Protein AF-W1XU94-F1 (afdb_monomer_lite)

Radius of gyration: 19.52 Å; chains: 1; bounding box: 38×20×56 Å

Secondary structure (DSSP, 8-state):
-TTSS--HHHHHHHHHHHHTTT--TTHHHHHHHHHHHHHH--SHHHHHHHHTGGGSSPP--EEEEEHIIIIIITHHHHHHHHHTT-S-EEEEE----

InterPro domains:
  IPR029061 Thiamin diphosphate-binding fold [SSF52518] (8-97)
  IPR050722 Pyruvate:ferredoxin/flavodoxin oxidoreductase [PTHR32154] (10-97)
  IPR055168 Pyruvate-ferredoxin oxidoreductase, insertion domain [PF22338] (1-42)

Organism: NCBI:txid408170

Sequence (97 aa):
ALNEDIDDEVKAVLKDWLDNKEVGEGSRERADKVIKVLEEDNSEICKIILSDKEFLVKRSQWIFGGDGWAYDIGYGGLDHVLASNENINVLVFDTEV

Structure (mmCIF, N/CA/C/O backbone):
data_AF-W1XU94-F1
#
_entry.id   AF-W1XU94-F1
#
loop_
_atom_site.group_PDB
_atom_site.id
_atom_site.type_symbol
_atom_site.label_atom_id
_atom_site.label_alt_id
_atom_site.label_comp_id
_atom_site.label_asym_id
_atom_site.label_entity_id
_atom_site.label_seq_id
_atom_site.pdbx_PDB_ins_code
_atom_site.Cartn_x
_atom_site.Cartn_y
_atom_site.Cartn_z
_atom_site.occupancy
_atom_site.B_iso_or_equiv
_atom_site.auth_seq_id
_atom_site.auth_comp_id
_atom_site.auth_asym_id
_atom_site.auth_atom_id
_atom_site.pdbx_PDB_model_num
ATOM 1 N N . ALA A 1 1 ? -3.869 -3.813 21.963 1.00 73.44 1 ALA A N 1
ATOM 2 C CA . ALA A 1 1 ? -5.254 -3.539 21.525 1.00 73.44 1 ALA A CA 1
ATOM 3 C C . ALA A 1 1 ? -6.150 -4.767 21.674 1.00 73.44 1 ALA A C 1
ATOM 5 O O . ALA A 1 1 ? -6.946 -4.781 22.594 1.00 73.44 1 ALA A O 1
ATOM 6 N N . LEU A 1 2 ? -5.996 -5.831 20.869 1.00 82.69 2 LEU A N 1
ATOM 7 C CA . LEU A 1 2 ? -6.898 -7.002 20.948 1.00 82.69 2 LEU A CA 1
ATOM 8 C C . LEU A 1 2 ? -6.868 -7.757 22.294 1.00 82.69 2 LEU A C 1
ATOM 10 O O . LEU A 1 2 ? -7.847 -8.406 22.642 1.00 82.69 2 LEU A O 1
ATOM 14 N N . ASN A 1 3 ? -5.773 -7.641 23.049 1.00 83.38 3 ASN A N 1
ATOM 15 C CA . ASN A 1 3 ? -5.619 -8.231 24.385 1.00 83.38 3 ASN A CA 1
ATOM 16 C C . ASN A 1 3 ? -5.871 -7.229 25.530 1.00 83.38 3 ASN A C 1
ATOM 18 O O . ASN A 1 3 ? -5.676 -7.585 26.686 1.00 83.38 3 ASN A O 1
ATOM 22 N N . GLU A 1 4 ? -6.241 -5.986 25.213 1.00 80.44 4 GLU A N 1
ATOM 23 C CA . GLU A 1 4 ? -6.511 -4.940 26.207 1.00 80.44 4 GLU A CA 1
ATOM 24 C C . GLU A 1 4 ? -7.996 -4.915 26.586 1.00 80.44 4 GLU A C 1
ATOM 26 O O . GLU A 1 4 ? -8.855 -5.434 25.862 1.00 80.44 4 GLU A O 1
ATOM 31 N N . ASP A 1 5 ? -8.302 -4.268 27.707 1.00 79.88 5 ASP A N 1
ATOM 32 C CA . ASP A 1 5 ? -9.673 -4.018 28.153 1.00 79.88 5 ASP A CA 1
ATOM 33 C C . ASP A 1 5 ? -10.277 -2.815 27.407 1.00 79.88 5 ASP A C 1
ATOM 35 O O . ASP A 1 5 ? -10.383 -1.709 27.930 1.00 79.88 5 ASP A O 1
ATOM 39 N N . ILE A 1 6 ? -10.573 -3.031 26.125 1.00 81.50 6 ILE A N 1
ATOM 40 C CA . ILE A 1 6 ? -11.322 -2.113 25.254 1.00 81.50 6 ILE A CA 1
ATOM 41 C C . ILE A 1 6 ? -12.630 -2.772 24.812 1.00 81.50 6 ILE A C 1
ATOM 43 O O . ILE A 1 6 ? -12.767 -3.999 24.898 1.00 81.50 6 ILE A O 1
ATOM 47 N N . ASP A 1 7 ? -13.559 -1.958 24.319 1.00 86.94 7 ASP A N 1
ATOM 48 C CA . ASP A 1 7 ? -14.889 -2.399 23.904 1.00 86.94 7 ASP A CA 1
ATOM 49 C C . ASP A 1 7 ? -14.848 -3.543 22.865 1.00 86.94 7 ASP A C 1
ATOM 51 O O . ASP A 1 7 ? -13.976 -3.604 21.987 1.00 86.94 7 ASP A O 1
ATOM 55 N N . ASP A 1 8 ? -15.783 -4.489 22.983 1.00 88.31 8 ASP A N 1
ATOM 56 C CA . ASP A 1 8 ? -15.829 -5.684 22.135 1.00 88.31 8 ASP A CA 1
ATOM 57 C C . ASP A 1 8 ? -16.133 -5.350 20.664 1.00 88.31 8 ASP A C 1
ATOM 59 O O . ASP A 1 8 ? -15.649 -6.046 19.763 1.00 88.31 8 ASP A O 1
ATOM 63 N N . GLU A 1 9 ? -16.862 -4.262 20.395 1.00 88.56 9 GLU A N 1
ATOM 64 C CA . GLU A 1 9 ? -17.084 -3.743 19.044 1.00 88.56 9 GLU A CA 1
ATOM 65 C C . GLU A 1 9 ? -15.765 -3.255 18.430 1.00 88.56 9 GLU A C 1
ATOM 67 O O . GLU A 1 9 ? -15.425 -3.626 17.301 1.00 88.56 9 GLU A O 1
ATOM 72 N N . VAL A 1 10 ? -14.959 -2.516 19.203 1.00 89.81 10 VAL A N 1
ATOM 73 C CA . VAL A 1 10 ? -13.631 -2.044 18.773 1.00 89.81 10 VAL A CA 1
ATOM 74 C C . VAL A 1 10 ? -12.720 -3.233 18.458 1.00 89.81 10 VAL A C 1
ATOM 76 O O . VAL A 1 10 ? -12.054 -3.254 17.418 1.00 89.81 10 VAL A O 1
ATOM 79 N N . LYS A 1 11 ? -12.718 -4.274 19.304 1.00 92.69 11 LYS A N 1
ATOM 80 C CA . LYS A 1 11 ? -11.940 -5.503 19.060 1.00 92.69 11 LYS A CA 1
ATOM 81 C C . LYS A 1 11 ? -12.365 -6.211 17.778 1.00 92.69 11 LYS A C 1
ATOM 83 O O . LYS A 1 11 ? -11.499 -6.661 17.026 1.00 92.69 11 LYS A O 1
ATOM 88 N N . ALA A 1 12 ? -13.667 -6.316 17.521 1.00 94.00 12 ALA A N 1
ATOM 89 C CA . ALA A 1 12 ? -14.184 -6.977 16.328 1.00 94.00 12 ALA A CA 1
ATOM 90 C C . ALA A 1 12 ? -13.740 -6.258 15.043 1.00 94.00 12 ALA A C 1
ATOM 92 O O . ALA A 1 12 ? -13.249 -6.905 14.117 1.00 94.00 12 ALA A O 1
ATOM 93 N N . VAL A 1 13 ? -13.840 -4.926 15.011 1.00 95.50 13 VAL A N 1
ATOM 94 C CA . VAL A 1 13 ? -13.442 -4.115 13.848 1.00 95.50 13 VAL A CA 1
ATOM 95 C C . VAL A 1 13 ? -11.925 -4.134 13.637 1.00 95.50 13 VAL A C 1
ATOM 97 O O . VAL A 1 13 ? -11.462 -4.304 12.508 1.00 95.50 13 VAL A O 1
ATOM 100 N N . LEU A 1 14 ? -11.132 -4.034 14.709 1.00 95.06 14 LEU A N 1
ATOM 101 C CA . LEU A 1 14 ? -9.671 -4.149 14.625 1.00 95.06 14 LEU A CA 1
ATOM 102 C C . LEU A 1 14 ? -9.223 -5.530 14.138 1.00 95.06 14 LEU A C 1
ATOM 104 O O . LEU A 1 14 ? -8.235 -5.631 13.411 1.00 95.06 14 LEU A O 1
ATOM 108 N N . LYS A 1 15 ? -9.938 -6.592 14.523 1.00 95.81 15 LYS A N 1
ATOM 109 C CA . LYS A 1 15 ? -9.654 -7.951 14.062 1.00 95.81 15 LYS A CA 1
ATOM 110 C C . LYS A 1 15 ? -9.962 -8.121 12.575 1.00 95.81 15 LYS A C 1
ATOM 112 O O . LYS A 1 15 ? -9.105 -8.618 11.854 1.00 95.81 15 LYS A O 1
ATOM 117 N N . ASP A 1 16 ? -11.122 -7.654 12.110 1.00 96.44 16 ASP A N 1
ATOM 118 C CA . ASP A 1 16 ? -11.466 -7.668 10.679 1.00 96.44 16 ASP A CA 1
ATOM 119 C C . ASP A 1 16 ? -10.427 -6.915 9.837 1.00 96.44 16 ASP A C 1
ATOM 121 O O . ASP A 1 16 ? -9.988 -7.399 8.790 1.00 96.44 16 ASP A O 1
ATOM 125 N N . TRP A 1 17 ? -9.980 -5.752 10.323 1.00 97.62 17 TRP A N 1
ATOM 126 C CA . TRP A 1 17 ? -8.903 -5.009 9.683 1.00 97.62 17 TRP A CA 1
ATOM 127 C C . TRP A 1 17 ? -7.596 -5.806 9.658 1.00 97.62 17 TRP A C 1
ATOM 129 O O . TRP A 1 17 ? -6.977 -5.903 8.603 1.00 97.62 17 TRP A O 1
ATOM 139 N N . LEU A 1 18 ? -7.186 -6.402 10.783 1.00 96.56 18 LEU A N 1
ATOM 140 C CA . LEU A 1 18 ? -5.933 -7.152 10.891 1.00 96.56 18 LEU A CA 1
ATOM 141 C C . LEU A 1 18 ? -5.904 -8.370 9.958 1.00 96.56 18 LEU A C 1
ATOM 143 O O . LEU A 1 18 ? -4.898 -8.589 9.281 1.00 96.56 18 LEU A O 1
ATOM 147 N N . ASP A 1 19 ? -7.008 -9.115 9.894 1.00 97.19 19 ASP A N 1
ATOM 148 C CA . ASP A 1 19 ? -7.153 -10.310 9.058 1.00 97.19 19 ASP A CA 1
ATOM 149 C C . ASP A 1 19 ? -7.132 -9.960 7.555 1.00 97.19 19 ASP A C 1
ATOM 151 O O . ASP A 1 19 ? -6.703 -10.765 6.730 1.00 97.19 19 ASP A O 1
ATOM 155 N N . ASN A 1 20 ? -7.527 -8.731 7.193 1.00 97.31 20 ASN A N 1
ATOM 156 C CA . ASN A 1 20 ? -7.657 -8.272 5.806 1.00 97.31 20 ASN A CA 1
ATOM 157 C C . ASN A 1 20 ? -6.753 -7.079 5.445 1.00 97.31 20 ASN A C 1
ATOM 159 O O . ASN A 1 20 ? -6.982 -6.415 4.426 1.00 97.31 20 ASN A O 1
ATOM 163 N N . LYS A 1 21 ? -5.723 -6.776 6.245 1.00 95.88 21 LYS A N 1
ATOM 164 C CA . LYS A 1 21 ? -4.857 -5.601 6.023 1.00 95.88 21 LYS A CA 1
ATOM 165 C C . LYS A 1 21 ? -4.104 -5.662 4.690 1.00 95.88 21 LYS A C 1
ATOM 167 O O . LYS A 1 21 ? -3.803 -4.633 4.094 1.00 95.88 21 LYS A O 1
ATOM 172 N N . GLU A 1 22 ? -3.856 -6.875 4.191 1.00 95.44 22 GLU A N 1
ATOM 173 C CA . GLU A 1 22 ? -3.184 -7.111 2.912 1.00 95.44 22 GLU A CA 1
ATOM 174 C C . GLU A 1 22 ? -4.135 -7.184 1.710 1.00 95.44 22 GLU A C 1
ATOM 176 O O . GLU A 1 22 ? -3.682 -7.283 0.568 1.00 95.44 22 GLU A O 1
ATOM 181 N N . VAL A 1 23 ? -5.446 -7.090 1.918 1.00 96.31 23 VAL A N 1
ATOM 182 C CA . VAL A 1 23 ? -6.418 -7.079 0.822 1.00 96.31 23 VAL A CA 1
ATOM 183 C C . VAL A 1 23 ? -6.622 -5.636 0.369 1.00 96.31 23 VAL A C 1
ATOM 185 O O . VAL A 1 23 ? -7.052 -4.797 1.151 1.00 96.31 23 VAL A O 1
ATOM 188 N N . GLY A 1 24 ? -6.303 -5.318 -0.888 1.00 94.56 24 GLY A N 1
ATOM 189 C CA . GLY A 1 24 ? -6.469 -3.950 -1.404 1.00 94.56 24 GLY A CA 1
ATOM 190 C C . GLY A 1 24 ? -7.938 -3.544 -1.526 1.00 94.56 24 GLY A C 1
ATOM 191 O O . GLY A 1 24 ? -8.324 -2.441 -1.139 1.00 94.56 24 GLY A O 1
ATOM 192 N N . GLU A 1 25 ? -8.771 -4.462 -2.009 1.00 96.19 25 GLU A N 1
ATOM 193 C CA . GLU A 1 25 ? -10.210 -4.256 -2.142 1.00 96.19 25 GLU A CA 1
ATOM 194 C C . GLU A 1 25 ? -10.869 -4.052 -0.769 1.00 96.19 25 GLU A C 1
ATOM 196 O O . GLU A 1 25 ? -10.586 -4.764 0.202 1.00 96.19 25 GLU A O 1
ATOM 201 N N . GLY A 1 26 ? -11.725 -3.037 -0.659 1.00 95.94 26 GLY A N 1
ATOM 202 C CA . GLY A 1 26 ? -12.424 -2.719 0.586 1.00 95.94 26 GLY A CA 1
ATOM 203 C C . GLY A 1 26 ? -11.541 -2.134 1.700 1.00 95.94 26 GLY A C 1
ATOM 204 O O . GLY A 1 26 ? -12.005 -1.983 2.830 1.00 95.94 26 GLY A O 1
ATOM 205 N N . SER A 1 27 ? -10.247 -1.877 1.449 1.00 96.94 27 SER A N 1
ATOM 206 C CA . SER A 1 27 ? -9.314 -1.461 2.506 1.00 96.94 27 SER A CA 1
ATOM 207 C C . SER A 1 27 ? -9.644 -0.085 3.077 1.00 96.94 27 SER A C 1
ATOM 209 O O . SER A 1 27 ? -9.498 0.122 4.282 1.00 96.94 27 SER A O 1
ATOM 211 N N . ARG A 1 28 ? -10.136 0.835 2.239 1.00 97.12 28 ARG A N 1
ATOM 212 C CA . ARG A 1 28 ? -10.569 2.161 2.689 1.00 97.12 28 ARG A CA 1
ATOM 213 C C . ARG A 1 28 ? -11.792 2.056 3.593 1.00 97.12 28 ARG A C 1
ATOM 215 O O . ARG A 1 28 ? -11.782 2.598 4.686 1.00 97.12 28 ARG A O 1
ATOM 222 N N . GLU A 1 29 ? -12.778 1.262 3.202 1.00 97.50 29 GLU A N 1
ATOM 223 C CA . GLU A 1 29 ? -13.995 1.028 3.972 1.00 97.50 29 GLU A CA 1
ATOM 224 C C . GLU A 1 29 ? -13.697 0.355 5.321 1.00 97.50 29 GLU A C 1
ATOM 226 O O . GLU A 1 29 ? -14.312 0.696 6.331 1.00 97.50 29 GLU A O 1
ATOM 231 N N . ARG A 1 30 ? -12.745 -0.589 5.367 1.00 97.38 30 ARG A N 1
ATOM 232 C CA . ARG A 1 30 ? -12.277 -1.184 6.632 1.00 97.38 30 ARG A CA 1
ATOM 233 C C . ARG A 1 30 ? -11.561 -0.158 7.509 1.00 97.38 30 ARG A C 1
ATOM 235 O O . ARG A 1 30 ? -11.836 -0.100 8.704 1.00 97.38 30 ARG A O 1
ATOM 242 N N . ALA A 1 31 ? -10.682 0.659 6.932 1.00 97.44 31 ALA A N 1
ATOM 243 C CA . ALA A 1 31 ? -9.990 1.719 7.660 1.00 97.44 31 ALA A CA 1
ATOM 244 C C . ALA A 1 31 ? -10.968 2.751 8.242 1.00 97.44 31 ALA A C 1
ATOM 246 O O . ALA A 1 31 ? -10.850 3.098 9.413 1.00 97.44 31 ALA A O 1
ATOM 247 N N . ASP A 1 32 ? -11.969 3.179 7.472 1.00 97.44 32 ASP A N 1
ATOM 248 C CA . ASP A 1 32 ? -12.977 4.144 7.920 1.00 97.44 32 ASP A CA 1
ATOM 249 C C . ASP A 1 32 ? -13.795 3.598 9.101 1.00 97.44 32 ASP A C 1
ATOM 251 O O . ASP A 1 32 ? -14.065 4.324 10.059 1.00 97.44 32 ASP A O 1
ATOM 255 N N . LYS A 1 33 ? -14.136 2.299 9.085 1.00 96.56 33 LYS A N 1
ATOM 256 C CA . LYS A 1 33 ? -14.778 1.631 10.231 1.00 96.56 33 LYS A CA 1
ATOM 257 C C . LYS A 1 33 ? -13.888 1.649 11.469 1.00 96.56 33 LYS A C 1
ATOM 259 O O . LYS A 1 33 ? -14.386 1.973 12.542 1.00 96.56 33 LYS A O 1
ATOM 264 N N . VAL A 1 34 ? -12.599 1.321 11.321 1.00 96.50 34 VAL A N 1
ATOM 265 C CA . VAL A 1 34 ? -11.623 1.361 12.423 1.00 96.50 34 VAL A CA 1
ATOM 266 C C . VAL A 1 34 ? -11.533 2.772 12.997 1.00 96.50 34 VAL A C 1
ATOM 268 O O . VAL A 1 34 ? -11.669 2.945 14.200 1.00 96.50 34 VAL A O 1
ATOM 271 N N . ILE A 1 35 ? -11.354 3.789 12.153 1.00 96.44 35 ILE A N 1
ATOM 272 C CA . ILE A 1 35 ? -11.239 5.184 12.601 1.00 96.44 35 ILE A CA 1
ATOM 273 C C . ILE A 1 35 ? -12.482 5.590 13.390 1.00 96.44 35 ILE A C 1
ATOM 275 O O . ILE A 1 35 ? -12.351 6.114 14.491 1.00 96.44 35 ILE A O 1
ATOM 279 N N . LYS A 1 36 ? -13.674 5.277 12.871 1.00 96.00 36 LYS A N 1
ATOM 280 C CA . LYS A 1 36 ? -14.935 5.629 13.524 1.00 96.00 36 LYS A CA 1
ATOM 281 C C . LYS A 1 36 ? -15.048 5.041 14.935 1.00 96.00 36 LYS A C 1
ATOM 283 O O . LYS A 1 36 ? -15.358 5.779 15.861 1.00 96.00 36 LYS A O 1
ATOM 288 N N . VAL A 1 37 ? -14.784 3.742 15.110 1.00 94.38 37 VAL A N 1
ATOM 289 C CA . VAL A 1 37 ? -14.902 3.111 16.440 1.00 94.38 37 VAL A CA 1
ATOM 290 C C . VAL A 1 37 ? -13.823 3.593 17.409 1.00 94.38 37 VAL A C 1
ATOM 292 O O . VAL A 1 37 ? -14.074 3.707 18.603 1.00 94.38 37 VAL A O 1
ATOM 295 N N . LEU A 1 38 ? -12.628 3.924 16.910 1.00 93.25 38 LEU A N 1
ATOM 296 C CA . LEU A 1 38 ? -11.553 4.449 17.750 1.00 93.25 38 LEU A CA 1
ATOM 297 C C . LEU A 1 38 ? -11.797 5.902 18.180 1.00 93.25 38 LEU A C 1
ATOM 299 O O . LEU A 1 38 ? -11.336 6.287 19.247 1.00 93.25 38 LEU A O 1
ATOM 303 N N . GLU A 1 39 ? -12.496 6.714 17.381 1.00 93.38 39 GLU A N 1
ATOM 304 C CA . GLU A 1 39 ? -12.853 8.097 17.744 1.00 93.38 39 GLU A CA 1
ATOM 305 C C . GLU A 1 39 ? -13.890 8.162 18.880 1.00 93.38 39 GLU A C 1
ATOM 307 O O . GLU A 1 39 ? -13.958 9.161 19.598 1.00 93.38 39 GLU A O 1
ATOM 312 N N . GLU A 1 40 ? -14.671 7.097 19.068 1.00 90.94 40 GLU A N 1
ATOM 313 C CA . GLU A 1 40 ? -15.655 6.970 20.149 1.00 90.94 40 GLU A CA 1
ATOM 314 C C . GLU A 1 40 ? -15.013 6.509 21.482 1.00 90.94 40 GLU A C 1
ATOM 316 O O . GLU A 1 40 ? -15.590 6.720 22.552 1.00 90.94 40 GLU A O 1
ATOM 321 N N . ASP A 1 41 ? -13.787 5.966 21.447 1.00 85.31 41 ASP A N 1
ATOM 322 C CA . ASP A 1 41 ? -13.046 5.449 22.605 1.00 85.31 41 ASP A CA 1
ATOM 323 C C . ASP A 1 41 ? -11.851 6.356 22.978 1.00 85.31 41 ASP A C 1
ATOM 325 O O . ASP A 1 41 ? -10.916 6.579 22.211 1.00 85.31 41 ASP A O 1
ATOM 329 N N . ASN A 1 42 ? -11.850 6.870 24.213 1.00 83.94 42 ASN A N 1
ATOM 330 C CA . ASN A 1 42 ? -10.824 7.795 24.711 1.00 83.94 42 ASN A CA 1
ATOM 331 C C . ASN A 1 42 ? -9.606 7.123 25.369 1.00 83.94 42 ASN A C 1
ATOM 333 O O . ASN A 1 42 ? -8.762 7.824 25.948 1.00 83.94 42 ASN A O 1
ATOM 337 N N . SER A 1 43 ? -9.506 5.795 25.322 1.00 88.56 43 SER A N 1
ATOM 338 C CA . SER A 1 43 ? -8.360 5.059 25.848 1.00 88.56 43 SER A CA 1
ATOM 339 C C . SER A 1 43 ? -7.063 5.441 25.132 1.00 88.56 43 SER A C 1
ATOM 341 O O . SER A 1 43 ? -7.032 5.838 23.964 1.00 88.56 43 SER A O 1
ATOM 343 N N . GLU A 1 44 ? -5.950 5.333 25.856 1.00 90.81 44 GLU A N 1
ATOM 344 C CA . GLU A 1 44 ? -4.642 5.745 25.338 1.00 90.81 44 GLU A CA 1
ATOM 345 C C . GLU A 1 44 ? -4.227 4.922 24.109 1.00 90.81 44 GLU A C 1
ATOM 347 O O . GLU A 1 44 ? -3.660 5.452 23.157 1.00 90.81 44 GLU A O 1
ATOM 352 N N . ILE A 1 45 ? -4.584 3.634 24.084 1.00 90.38 45 ILE A N 1
ATOM 353 C CA . ILE A 1 45 ? -4.301 2.749 22.951 1.00 90.38 45 ILE A CA 1
ATOM 354 C C . ILE A 1 45 ? -5.043 3.190 21.680 1.00 90.38 45 ILE A C 1
ATOM 356 O O . ILE A 1 45 ? -4.455 3.169 20.599 1.00 90.38 45 ILE A O 1
ATOM 360 N N . CYS A 1 46 ? -6.297 3.639 21.796 1.00 91.25 46 CYS A N 1
ATOM 361 C CA . CYS A 1 46 ? -7.085 4.105 20.656 1.00 91.25 46 CYS A CA 1
ATOM 362 C C . CYS A 1 46 ? -6.493 5.386 20.062 1.00 91.25 46 CYS A C 1
ATOM 364 O O . CYS A 1 46 ? -6.365 5.494 18.842 1.00 91.25 46 CYS A O 1
ATOM 366 N N . LYS A 1 47 ? -6.007 6.303 20.907 1.00 92.62 47 LYS A N 1
ATOM 367 C CA . LYS A 1 47 ? -5.307 7.520 20.462 1.00 92.62 47 LYS A CA 1
ATOM 368 C C . LYS A 1 47 ? -4.011 7.221 19.714 1.00 92.62 47 LYS A C 1
ATOM 370 O O . LYS A 1 47 ? -3.751 7.855 18.696 1.00 92.62 47 LYS A O 1
ATOM 375 N N . ILE A 1 48 ? -3.227 6.249 20.188 1.00 94.00 48 ILE A N 1
ATOM 376 C CA . ILE A 1 48 ? -1.992 5.817 19.515 1.00 94.00 48 ILE A CA 1
ATOM 377 C C . ILE 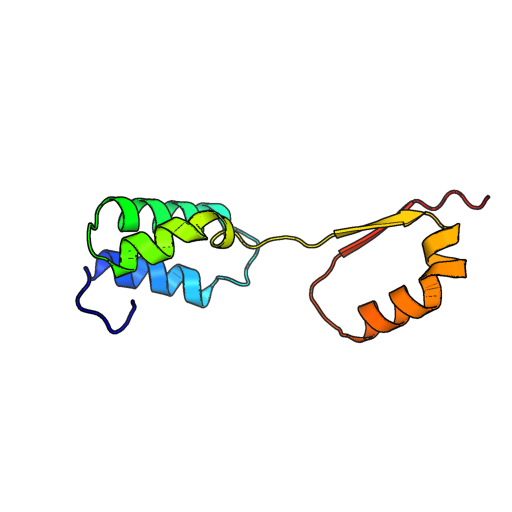A 1 48 ? -2.309 5.244 18.128 1.00 94.00 48 ILE A C 1
ATOM 379 O O . ILE A 1 48 ? -1.657 5.584 17.147 1.00 94.00 48 ILE A O 1
ATOM 383 N N . ILE A 1 49 ? -3.340 4.405 18.008 1.00 93.69 49 ILE A N 1
ATOM 384 C CA . ILE A 1 49 ? -3.719 3.850 16.700 1.00 93.69 49 ILE A CA 1
ATOM 385 C C . ILE A 1 49 ? -4.247 4.960 15.776 1.00 93.69 49 ILE A C 1
ATOM 387 O O . ILE A 1 49 ? -3.915 4.992 14.591 1.00 93.69 49 ILE A O 1
ATOM 391 N N . LEU A 1 50 ? -5.023 5.909 16.310 1.00 95.00 50 LEU A N 1
ATOM 392 C CA . LEU A 1 50 ? -5.536 7.051 15.551 1.00 95.00 50 LEU A CA 1
ATOM 393 C C . LEU A 1 50 ? -4.439 7.998 15.051 1.00 95.00 50 LEU A C 1
ATOM 395 O O . LEU A 1 50 ? -4.619 8.586 13.981 1.00 95.00 50 LEU A O 1
ATOM 399 N N . SER A 1 51 ? -3.312 8.146 15.762 1.00 96.50 51 SER A N 1
ATOM 400 C CA . SER A 1 51 ? -2.193 8.961 15.262 1.00 96.50 51 SER A CA 1
ATOM 401 C C . SER A 1 51 ? -1.573 8.394 13.984 1.00 96.50 51 SER A C 1
ATOM 403 O O . SER A 1 51 ? -1.075 9.163 13.168 1.00 96.50 51 SER A O 1
ATOM 405 N N . ASP A 1 52 ? -1.707 7.083 13.762 1.00 96.44 52 ASP A N 1
ATOM 406 C CA . ASP A 1 52 ? -1.199 6.372 12.585 1.00 96.44 52 ASP A CA 1
ATOM 407 C C . ASP A 1 52 ? -2.308 5.997 11.584 1.00 96.44 52 ASP A C 1
ATOM 409 O O . ASP A 1 52 ? -2.125 5.134 10.721 1.00 96.44 52 ASP A O 1
ATOM 413 N N . LYS A 1 53 ? -3.475 6.657 11.643 1.00 95.69 53 LYS A N 1
ATOM 414 C CA . LYS A 1 53 ? -4.645 6.314 10.810 1.00 95.69 53 LYS A CA 1
ATOM 415 C C . LYS A 1 53 ? -4.379 6.299 9.300 1.00 95.69 53 LYS A C 1
ATOM 417 O O . LYS A 1 53 ? -5.037 5.571 8.560 1.00 95.69 53 LYS A O 1
ATOM 422 N N . GLU A 1 54 ? -3.386 7.054 8.829 1.00 94.44 54 GLU A N 1
ATOM 423 C CA . GLU A 1 54 ? -2.966 7.088 7.420 1.00 94.44 54 GLU A CA 1
ATOM 424 C C . GLU A 1 54 ? -2.340 5.773 6.918 1.00 94.44 54 GLU A C 1
ATOM 426 O O . GLU A 1 54 ? -2.103 5.614 5.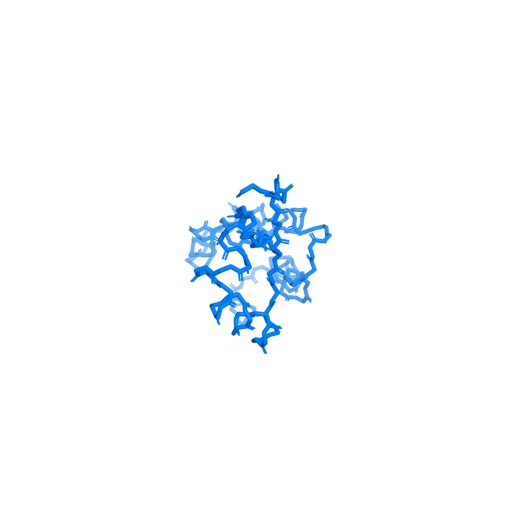714 1.00 94.44 54 GLU A O 1
ATOM 431 N N . PHE A 1 55 ? -2.035 4.841 7.820 1.00 95.75 55 PHE A N 1
ATOM 432 C CA . PHE A 1 55 ? -1.506 3.514 7.505 1.00 95.75 55 PHE A CA 1
ATOM 433 C C . PHE A 1 55 ? -2.575 2.416 7.535 1.00 95.75 55 PHE A C 1
ATOM 435 O O . PHE A 1 55 ? -2.286 1.280 7.167 1.00 95.75 55 PHE A O 1
ATOM 442 N N . LEU A 1 56 ? -3.815 2.738 7.924 1.00 96.81 56 LEU A N 1
ATOM 443 C CA . LEU A 1 56 ? -4.909 1.763 7.960 1.00 96.81 56 LEU A CA 1
ATOM 444 C C . LEU A 1 56 ? -5.376 1.362 6.556 1.00 96.81 56 LEU A C 1
ATOM 446 O O . LEU A 1 56 ? -5.848 0.246 6.349 1.00 96.81 56 LEU A O 1
ATOM 450 N N . VAL A 1 57 ? -5.232 2.250 5.573 1.00 97.44 57 VAL A N 1
ATOM 451 C CA . VAL A 1 57 ? -5.516 1.921 4.174 1.00 97.44 57 VAL A CA 1
ATOM 452 C C . VAL A 1 57 ? -4.282 1.273 3.550 1.00 97.44 57 VAL A C 1
ATOM 454 O O . VAL A 1 57 ? -3.187 1.839 3.593 1.00 97.44 57 VAL A O 1
ATOM 457 N N . LYS A 1 58 ? -4.459 0.115 2.907 1.00 96.88 58 LYS A N 1
ATOM 458 C CA . LYS A 1 58 ? -3.405 -0.563 2.154 1.00 96.88 58 LYS A CA 1
ATOM 459 C C . LYS A 1 58 ? -2.881 0.360 1.056 1.00 96.88 58 LYS A C 1
ATOM 461 O O . LYS A 1 58 ? -3.623 0.796 0.175 1.00 96.88 58 LYS A O 1
ATOM 466 N N . ARG A 1 59 ? -1.578 0.640 1.098 1.00 95.31 59 ARG A N 1
ATOM 467 C CA . ARG A 1 59 ? -0.895 1.478 0.107 1.00 95.31 59 ARG A CA 1
ATOM 468 C C . ARG A 1 59 ? -0.497 0.650 -1.114 1.00 95.31 59 ARG A C 1
ATOM 470 O O . ARG A 1 59 ? -0.061 -0.489 -0.978 1.00 95.31 59 ARG A O 1
ATOM 477 N N . SER A 1 60 ? -0.607 1.250 -2.298 1.00 96.00 60 SER A N 1
ATOM 478 C CA . SER A 1 60 ? -0.079 0.695 -3.548 1.00 96.00 60 SER A CA 1
ATOM 479 C C . SER A 1 60 ? 1.242 1.384 -3.872 1.00 96.00 60 SER A C 1
ATOM 481 O O . SER A 1 60 ? 1.250 2.585 -4.136 1.00 96.00 60 SER A O 1
ATOM 483 N N . GLN A 1 61 ? 2.347 0.642 -3.849 1.00 96.94 61 GLN A N 1
ATOM 484 C CA . GLN A 1 61 ? 3.672 1.177 -4.170 1.00 96.94 61 GLN A CA 1
ATOM 485 C C . GLN A 1 61 ? 3.887 1.159 -5.685 1.00 96.94 61 GLN A C 1
ATOM 487 O O . GLN A 1 61 ? 3.640 0.135 -6.326 1.00 96.94 61 GLN A O 1
ATOM 492 N N . TRP A 1 62 ? 4.327 2.287 -6.244 1.00 98.25 62 TRP A N 1
ATOM 493 C CA . TRP A 1 62 ? 4.554 2.461 -7.679 1.00 98.25 62 TRP A CA 1
ATOM 494 C C . TRP A 1 62 ? 5.943 3.025 -7.953 1.00 98.25 62 TRP A C 1
ATOM 496 O O . TRP A 1 62 ? 6.366 3.987 -7.314 1.00 98.25 62 TRP A O 1
ATOM 506 N N . ILE A 1 63 ? 6.615 2.445 -8.943 1.00 98.19 63 ILE A N 1
ATOM 507 C CA . ILE A 1 63 ? 7.863 2.942 -9.514 1.00 98.19 63 ILE A CA 1
ATOM 508 C C . ILE A 1 63 ? 7.572 3.368 -10.952 1.00 98.19 63 ILE A C 1
ATOM 510 O O . ILE A 1 63 ? 7.099 2.569 -11.761 1.00 98.19 63 ILE A O 1
ATOM 514 N N . PHE A 1 64 ? 7.847 4.634 -11.252 1.00 98.19 64 PHE A N 1
ATOM 515 C CA . PHE A 1 64 ? 7.652 5.234 -12.567 1.00 98.19 64 PHE A CA 1
ATOM 516 C C . PHE A 1 64 ? 9.003 5.600 -13.175 1.00 98.19 64 PHE A C 1
ATOM 518 O O . PHE A 1 64 ? 9.806 6.267 -12.522 1.00 98.19 64 PHE A O 1
ATOM 525 N N . GLY A 1 65 ? 9.235 5.212 -14.428 1.00 97.50 65 GLY A N 1
ATOM 526 C CA . GLY A 1 65 ? 10.460 5.563 -15.146 1.00 97.50 65 GLY A CA 1
ATOM 527 C C . GLY A 1 65 ? 10.334 5.381 -16.656 1.00 97.50 65 GLY A C 1
ATOM 528 O O . GLY A 1 65 ? 9.380 4.770 -17.124 1.00 97.50 65 GLY A O 1
ATOM 529 N N . GLY A 1 66 ? 11.263 5.961 -17.414 1.00 97.62 66 GLY A N 1
ATOM 530 C CA . GLY A 1 66 ? 11.330 5.805 -18.873 1.00 97.62 66 GLY A CA 1
ATOM 531 C C . GLY A 1 66 ? 12.154 4.591 -19.305 1.00 97.62 66 GLY A C 1
ATOM 532 O O . GLY A 1 66 ? 12.775 3.929 -18.467 1.00 97.62 66 GLY A O 1
ATOM 533 N N . ASP A 1 67 ? 12.212 4.341 -20.609 1.00 96.44 67 ASP A N 1
ATOM 534 C CA . ASP A 1 67 ? 12.973 3.249 -21.221 1.00 96.44 67 ASP A CA 1
ATOM 535 C C . ASP A 1 67 ? 14.477 3.316 -20.914 1.00 96.44 67 ASP A C 1
ATOM 537 O O . ASP A 1 67 ? 15.026 2.349 -20.388 1.00 96.44 67 ASP A O 1
ATOM 541 N N . GLY A 1 68 ? 15.135 4.471 -21.063 1.00 96.62 68 GLY A N 1
ATOM 542 C CA . GLY A 1 68 ? 16.558 4.601 -20.700 1.00 96.62 68 GLY A CA 1
ATOM 543 C C . GLY A 1 68 ? 16.875 4.309 -19.218 1.00 96.62 68 GLY A C 1
ATOM 544 O O . GLY A 1 68 ? 17.978 3.881 -18.879 1.00 96.62 68 GLY A O 1
ATOM 545 N N . TRP A 1 69 ? 15.917 4.490 -18.298 1.00 97.81 69 TRP A N 1
ATOM 546 C CA . TRP A 1 69 ? 16.084 4.039 -16.907 1.00 97.81 69 TRP A CA 1
ATOM 547 C C . TRP A 1 69 ? 15.888 2.528 -16.789 1.00 97.81 69 TRP A C 1
ATOM 549 O O . TRP A 1 69 ? 16.706 1.861 -16.161 1.00 97.81 69 TRP A O 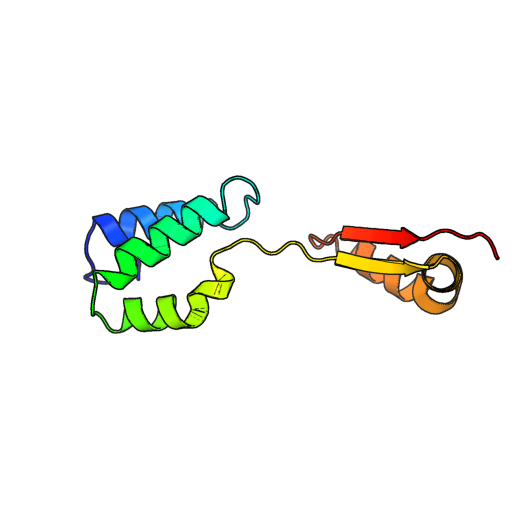1
ATOM 559 N N . ALA A 1 70 ? 14.818 1.990 -17.370 1.00 97.62 70 ALA A N 1
ATOM 560 C CA . ALA A 1 70 ? 14.448 0.593 -17.191 1.00 97.62 70 ALA A CA 1
ATOM 561 C C . ALA A 1 70 ? 15.418 -0.379 -17.878 1.00 97.62 70 ALA A C 1
ATOM 563 O O . ALA A 1 70 ? 15.704 -1.430 -17.307 1.00 97.62 70 ALA A O 1
ATOM 564 N N . TYR A 1 71 ? 15.926 -0.034 -19.065 1.00 96.38 71 TYR A N 1
ATOM 565 C CA . TYR A 1 71 ? 16.740 -0.931 -19.892 1.00 96.38 71 TYR A CA 1
ATOM 566 C C . TYR A 1 71 ? 18.250 -0.684 -19.778 1.00 96.38 71 TYR A C 1
ATOM 568 O O . TYR A 1 71 ? 19.015 -1.630 -19.956 1.00 96.38 71 TYR A O 1
ATOM 576 N N . ASP A 1 72 ? 18.677 0.530 -19.406 1.00 95.44 72 ASP A N 1
ATOM 577 C CA . ASP A 1 72 ? 20.101 0.860 -19.273 1.00 95.44 72 ASP A CA 1
ATOM 578 C C . ASP A 1 72 ? 20.503 1.079 -17.807 1.00 95.44 72 ASP A C 1
ATOM 580 O O . ASP A 1 72 ? 20.812 0.138 -17.072 1.00 95.44 72 ASP A O 1
ATOM 584 N N . ILE A 1 73 ? 20.522 2.335 -17.348 1.00 95.88 73 ILE A N 1
ATOM 585 C CA . ILE A 1 73 ? 21.219 2.713 -16.109 1.00 95.88 73 ILE A CA 1
ATOM 586 C C . ILE A 1 73 ? 20.543 2.173 -14.841 1.00 95.88 73 ILE A C 1
ATOM 588 O O . ILE A 1 73 ? 21.209 1.954 -13.829 1.00 95.88 73 ILE A O 1
ATOM 592 N N . GLY A 1 74 ? 19.229 1.955 -14.881 1.00 96.38 74 GLY A N 1
ATOM 593 C CA . GLY A 1 74 ? 18.440 1.429 -13.770 1.00 96.38 74 GLY A CA 1
ATOM 594 C C . GLY A 1 74 ? 18.190 -0.077 -13.834 1.00 96.38 74 GLY A C 1
ATOM 595 O O . GLY A 1 74 ? 17.698 -0.622 -12.846 1.00 96.38 74 GLY A O 1
ATOM 596 N N . TYR A 1 75 ? 18.563 -0.762 -14.924 1.00 97.06 75 TYR A N 1
ATOM 597 C CA . TYR A 1 75 ? 18.209 -2.168 -15.154 1.00 97.06 75 TYR A CA 1
ATOM 598 C C . TYR A 1 75 ? 18.674 -3.091 -14.025 1.00 97.06 75 TYR A C 1
ATOM 600 O O . TYR A 1 75 ? 17.879 -3.843 -13.469 1.00 97.06 75 TYR A O 1
ATOM 608 N N . GLY A 1 76 ? 19.943 -2.994 -13.613 1.00 97.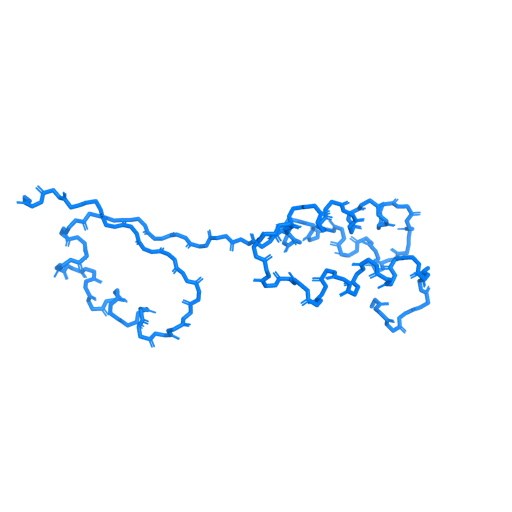00 76 GLY A N 1
ATOM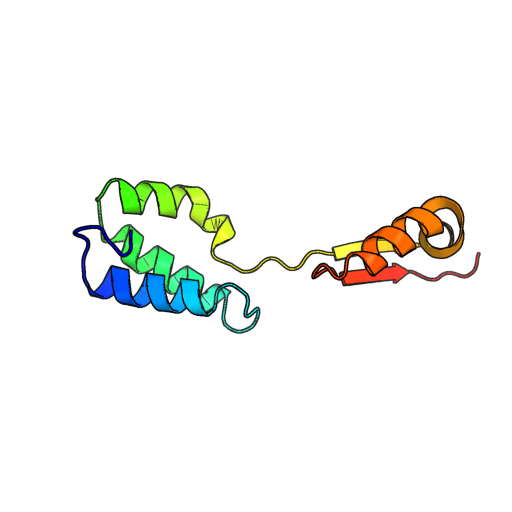 609 C CA . GLY A 1 76 ? 20.473 -3.852 -12.546 1.00 97.00 76 GLY A CA 1
ATOM 610 C C . GLY A 1 76 ? 19.758 -3.666 -11.200 1.00 97.00 76 GLY A C 1
ATOM 611 O O . GLY A 1 76 ? 19.621 -4.615 -10.433 1.00 97.00 76 GLY A O 1
ATOM 612 N N . GLY A 1 77 ? 19.267 -2.456 -10.914 1.00 97.25 77 GLY A N 1
ATOM 613 C CA . GLY A 1 77 ? 18.457 -2.189 -9.724 1.00 97.25 77 GLY A CA 1
ATOM 614 C C . GLY A 1 77 ? 17.025 -2.699 -9.869 1.00 97.25 77 GLY A C 1
ATOM 615 O O . GLY A 1 77 ? 16.484 -3.276 -8.928 1.00 97.25 77 GLY A O 1
ATOM 616 N N . LEU A 1 78 ? 16.428 -2.517 -11.048 1.00 97.38 78 LEU A N 1
ATOM 617 C CA . LEU A 1 78 ? 15.090 -3.006 -11.364 1.00 97.38 78 LEU A CA 1
ATOM 618 C C . LEU A 1 78 ? 15.020 -4.538 -11.277 1.00 97.38 78 LEU A C 1
ATOM 620 O O . LEU A 1 78 ? 14.126 -5.056 -10.613 1.00 97.38 78 LEU A O 1
ATOM 624 N N . ASP A 1 79 ? 15.988 -5.247 -11.861 1.00 97.50 79 ASP A N 1
ATOM 625 C CA . ASP A 1 79 ? 16.109 -6.709 -11.777 1.00 97.50 79 ASP A CA 1
ATOM 626 C C . ASP A 1 79 ? 16.172 -7.182 -10.320 1.00 97.50 79 ASP A C 1
ATOM 628 O O . ASP A 1 79 ? 15.363 -8.005 -9.890 1.00 97.50 79 ASP A O 1
ATOM 632 N N . HIS A 1 80 ? 17.057 -6.582 -9.520 1.00 97.88 80 HIS A N 1
ATOM 633 C CA . HIS A 1 80 ? 17.204 -6.939 -8.111 1.00 97.88 80 HIS A CA 1
ATOM 634 C C . HIS A 1 80 ? 15.916 -6.704 -7.305 1.00 97.88 80 HIS A C 1
ATOM 636 O O . HIS A 1 80 ? 15.539 -7.532 -6.474 1.00 97.88 80 HIS A O 1
ATOM 642 N N . VAL A 1 81 ? 15.217 -5.591 -7.546 1.00 97.19 81 VAL A N 1
ATOM 643 C CA . VAL A 1 81 ? 13.954 -5.292 -6.860 1.00 97.19 81 VAL A CA 1
ATOM 644 C C . VAL A 1 81 ? 12.850 -6.261 -7.293 1.00 97.19 81 VAL A C 1
ATOM 646 O O . VAL A 1 81 ? 12.127 -6.761 -6.435 1.00 97.19 81 VAL A O 1
ATOM 649 N N . LEU A 1 82 ? 12.732 -6.596 -8.578 1.00 96.31 82 LEU A N 1
ATOM 650 C CA . LEU A 1 82 ? 11.752 -7.585 -9.043 1.00 96.31 82 LEU A CA 1
ATOM 651 C C . LEU A 1 82 ? 12.052 -8.989 -8.497 1.00 96.31 82 LEU A C 1
ATOM 653 O O . LEU A 1 82 ? 11.133 -9.708 -8.107 1.00 96.31 82 LEU A O 1
ATOM 657 N N . ALA A 1 83 ? 13.331 -9.350 -8.376 1.00 97.62 83 ALA A N 1
ATOM 658 C CA . ALA A 1 83 ? 13.764 -10.610 -7.778 1.00 97.62 83 ALA A CA 1
ATOM 659 C C . ALA A 1 83 ? 13.460 -10.714 -6.270 1.00 97.62 83 ALA A C 1
ATOM 661 O O . ALA A 1 83 ? 13.423 -11.822 -5.736 1.00 97.62 83 ALA A O 1
ATOM 662 N N . SER A 1 84 ? 13.210 -9.592 -5.580 1.00 97.19 84 SER A N 1
ATOM 663 C CA . SER A 1 84 ? 12.830 -9.597 -4.157 1.00 97.19 84 SER A CA 1
ATOM 664 C C . SER A 1 84 ? 11.435 -10.177 -3.893 1.00 97.19 84 SER A C 1
ATOM 666 O O . SER A 1 84 ? 11.147 -10.572 -2.766 1.00 97.19 84 SER A O 1
ATOM 668 N N . ASN A 1 85 ? 10.583 -10.264 -4.924 1.00 93.88 85 ASN A N 1
ATOM 669 C CA . ASN A 1 85 ? 9.204 -10.753 -4.833 1.00 93.88 85 ASN A CA 1
ATOM 670 C C . ASN A 1 85 ? 8.321 -9.965 -3.835 1.00 93.88 85 ASN A C 1
ATOM 672 O O . ASN A 1 85 ? 7.321 -10.478 -3.330 1.00 93.88 85 ASN A O 1
ATOM 676 N N . GLU A 1 86 ? 8.690 -8.711 -3.562 1.00 96.94 86 GLU A N 1
ATOM 677 C CA . GLU A 1 86 ? 7.887 -7.758 -2.798 1.00 96.94 86 GLU A CA 1
ATOM 678 C C . GLU A 1 86 ? 6.707 -7.220 -3.627 1.00 96.94 86 GLU A C 1
ATOM 680 O O . GLU A 1 86 ? 6.756 -7.144 -4.857 1.00 96.94 86 GLU A O 1
ATOM 685 N N . ASN A 1 87 ? 5.625 -6.816 -2.952 1.00 96.12 87 ASN A N 1
ATOM 686 C CA . ASN A 1 87 ? 4.419 -6.304 -3.611 1.00 96.12 87 ASN A CA 1
ATOM 687 C C . ASN A 1 87 ? 4.600 -4.846 -4.060 1.00 96.12 87 ASN A C 1
ATOM 689 O O . ASN A 1 87 ? 4.258 -3.901 -3.342 1.00 96.12 87 ASN A O 1
ATOM 693 N N . ILE A 1 88 ? 5.135 -4.679 -5.265 1.00 97.19 88 ILE A N 1
ATOM 694 C CA . ILE A 1 88 ? 5.328 -3.391 -5.926 1.00 97.19 88 ILE A CA 1
ATOM 695 C C . ILE A 1 88 ? 4.770 -3.415 -7.348 1.00 97.19 88 ILE A C 1
ATOM 697 O O . ILE A 1 88 ? 4.614 -4.468 -7.961 1.00 97.19 88 ILE A O 1
ATOM 701 N N . ASN A 1 89 ? 4.512 -2.231 -7.895 1.00 97.88 89 ASN A N 1
ATOM 702 C CA . ASN A 1 89 ? 4.106 -2.053 -9.282 1.00 97.88 89 ASN A CA 1
ATOM 703 C C . ASN A 1 89 ? 5.151 -1.195 -9.992 1.00 97.88 89 ASN A C 1
ATOM 705 O O . ASN A 1 89 ? 5.577 -0.169 -9.458 1.00 97.8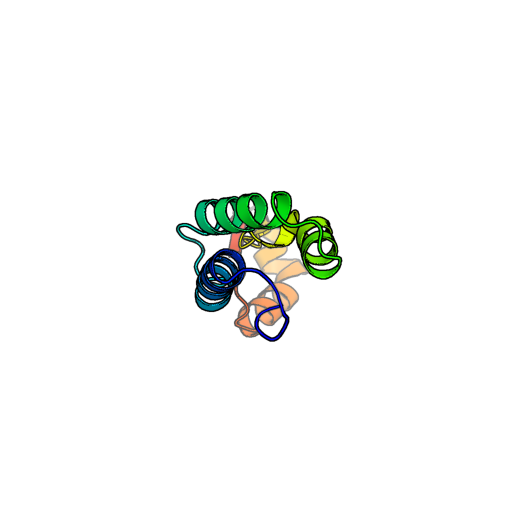8 89 ASN A O 1
ATOM 709 N N . VAL A 1 90 ? 5.543 -1.588 -11.199 1.00 98.06 90 VAL A N 1
ATOM 710 C CA . VAL A 1 90 ? 6.466 -0.817 -12.034 1.00 98.06 90 VAL A CA 1
ATOM 711 C C . VAL A 1 90 ? 5.755 -0.469 -13.331 1.00 98.06 90 VAL A C 1
ATOM 713 O O . VAL A 1 90 ? 5.187 -1.346 -13.977 1.00 98.06 90 VAL A O 1
ATOM 716 N N . LEU A 1 91 ? 5.785 0.807 -13.708 1.00 98.50 91 LEU A N 1
ATOM 717 C CA . LEU A 1 91 ? 5.311 1.268 -15.007 1.00 98.50 91 LEU A CA 1
ATOM 718 C C . LEU A 1 91 ? 6.447 1.987 -15.727 1.00 98.50 91 LEU A C 1
ATOM 720 O O . LEU A 1 91 ? 6.933 3.026 -15.271 1.00 98.50 91 LEU A O 1
ATOM 724 N N . VAL A 1 92 ? 6.837 1.403 -16.858 1.00 97.94 92 VAL A N 1
ATOM 725 C CA . VAL A 1 92 ? 7.834 1.955 -17.769 1.00 97.94 92 VAL A CA 1
ATOM 726 C C . VAL A 1 92 ? 7.113 2.708 -18.879 1.00 97.94 92 VAL A C 1
ATOM 728 O O . VAL A 1 92 ? 6.256 2.152 -19.566 1.00 97.94 92 VAL A O 1
ATOM 731 N N . PHE A 1 93 ? 7.448 3.982 -19.034 1.00 97.44 93 PHE A N 1
ATOM 732 C CA . PHE A 1 93 ? 7.014 4.807 -20.153 1.00 97.44 93 PHE A CA 1
ATOM 733 C C . PHE A 1 93 ? 8.021 4.640 -21.286 1.00 97.44 93 PHE A C 1
ATOM 735 O O . PHE A 1 93 ? 9.045 5.317 -21.306 1.00 97.44 93 PHE A O 1
ATOM 742 N N . ASP A 1 94 ? 7.744 3.698 -22.180 1.00 96.12 94 ASP A N 1
ATOM 743 C CA . ASP A 1 94 ? 8.656 3.331 -23.258 1.00 96.12 94 ASP A CA 1
ATOM 744 C C . ASP A 1 94 ? 8.506 4.281 -24.454 1.00 96.12 94 ASP A C 1
ATOM 746 O O . ASP A 1 94 ? 7.430 4.365 -25.055 1.00 96.12 94 ASP A O 1
ATOM 750 N N . THR A 1 95 ? 9.559 5.048 -24.745 1.00 96.12 95 THR A N 1
ATOM 751 C CA . THR A 1 95 ? 9.603 5.987 -25.876 1.00 96.12 95 THR A CA 1
ATOM 752 C C . THR A 1 95 ? 10.588 5.591 -26.977 1.00 96.12 95 THR A C 1
ATOM 754 O O . THR A 1 95 ? 10.562 6.224 -28.030 1.00 96.12 95 THR A O 1
ATOM 757 N N . GLU A 1 96 ? 11.373 4.529 -26.770 1.00 86.62 96 GLU A N 1
ATOM 758 C CA . GLU A 1 96 ? 12.344 3.943 -27.708 1.00 86.62 96 GLU A CA 1
ATOM 759 C C . GLU A 1 96 ? 13.362 4.939 -28.316 1.00 86.62 96 GLU A C 1
ATOM 761 O O . GLU A 1 96 ? 13.742 4.801 -29.485 1.00 86.62 96 GLU A O 1
ATOM 766 N N . VAL A 1 97 ? 13.799 5.959 -27.559 1.00 76.12 97 VAL A N 1
ATOM 767 C CA . VAL A 1 97 ? 14.681 7.048 -28.056 1.00 76.12 97 VAL A CA 1
ATOM 768 C C . VAL A 1 97 ? 16.008 7.188 -27.327 1.00 76.12 97 VAL A C 1
ATOM 770 O O . VAL A 1 97 ? 16.049 7.080 -26.084 1.00 76.12 97 VAL A O 1
#

pLDDT: mean 94.19, std 5.11, range [73.44, 98.5]

Foldseek 3Di:
DLPDPDDPLLNVLVVVLVVCVVPQPCQVVSLVSNLVVLVVDPDPVSVVVNVVSVSSHRDAAEDEEEPCCCPPPVVVVVVVVVVVVDRHYYDYPYPPD